Protein AF-A0A5B9W4J9-F1 (afdb_monomer_lite)

Organism: NCBI:txid406548

Secondary structure (DSSP, 8-state):
-HHHHHHHHHHHHHHHHHHHHHT-SEEEEEETTEEEEEEHHHHHHHHHHHHHHHHHHHHHHHHHHH-

Foldseek 3Di:
DVVVVVVVVVVVVVVVVVVCVVQQDWDWDDDDPDIDIDGVVCVVVVVVVVVVVVVVVVVVVVVVVVD

Structure (mmCIF, N/CA/C/O backbone):
data_AF-A0A5B9W4J9-F1
#
_entry.id   AF-A0A5B9W4J9-F1
#
loop_
_atom_site.group_PDB
_atom_site.id
_atom_site.type_symbol
_atom_site.label_atom_id
_atom_site.label_alt_id
_atom_site.label_comp_id
_atom_site.label_asym_id
_atom_site.label_entity_id
_atom_site.label_seq_id
_atom_site.pdbx_PDB_ins_code
_atom_site.Cartn_x
_atom_site.Cartn_y
_atom_site.Cartn_z
_atom_site.occupancy
_atom_site.B_iso_or_equiv
_atom_site.auth_seq_id
_atom_site.auth_comp_id
_atom_site.auth_asym_id
_a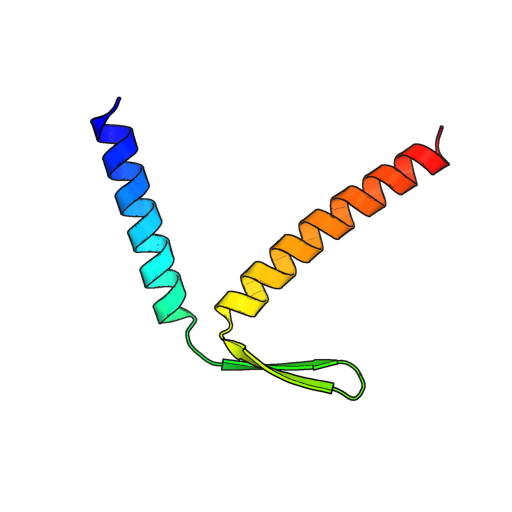tom_site.auth_atom_id
_atom_site.pdbx_PDB_model_num
ATOM 1 N N . MET A 1 1 ? 23.380 16.543 -12.264 1.00 74.94 1 MET A N 1
ATOM 2 C CA . MET A 1 1 ? 22.254 16.304 -11.327 1.00 74.94 1 MET A CA 1
ATOM 3 C C . MET A 1 1 ? 20.929 16.031 -12.037 1.00 74.94 1 MET A C 1
ATOM 5 O O . MET A 1 1 ? 20.360 14.984 -11.780 1.00 74.94 1 MET A O 1
ATOM 9 N N . LYS A 1 2 ? 20.464 16.876 -12.972 1.00 86.19 2 LYS A N 1
ATOM 10 C CA . LYS A 1 2 ? 19.202 16.655 -13.719 1.00 86.19 2 LYS A CA 1
ATOM 11 C C . LYS A 1 2 ? 19.075 15.270 -14.382 1.00 86.19 2 LYS A C 1
ATOM 13 O O . LYS A 1 2 ? 18.049 14.622 -14.233 1.00 86.19 2 LYS A O 1
ATOM 18 N N . TYR A 1 3 ? 20.132 14.792 -15.041 1.00 91.50 3 TYR A N 1
ATOM 19 C CA . TYR A 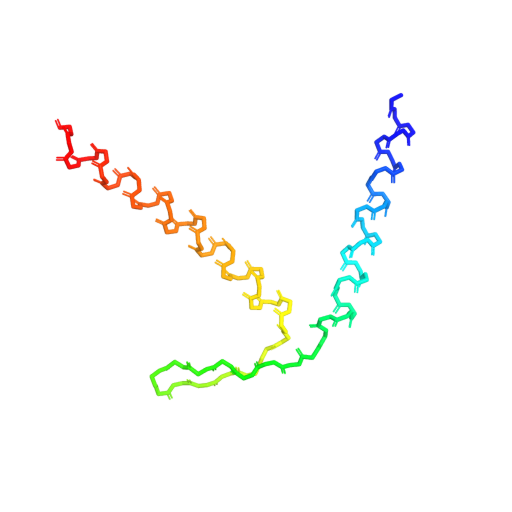1 3 ? 20.140 13.469 -15.683 1.00 91.50 3 TYR A CA 1
ATOM 20 C C . TYR A 1 3 ? 20.101 12.302 -14.686 1.00 91.50 3 TYR A C 1
ATOM 22 O O . TYR A 1 3 ? 19.456 11.29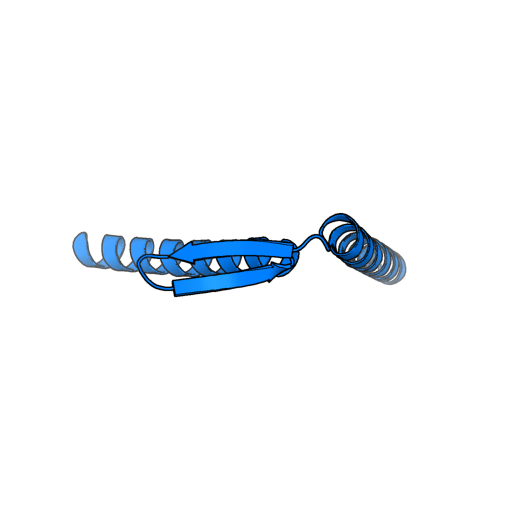7 -14.953 1.00 91.50 3 TYR A O 1
ATOM 30 N N . LEU A 1 4 ? 20.732 12.458 -13.515 1.00 95.25 4 LEU A N 1
ATOM 31 C CA . LEU A 1 4 ? 20.687 11.462 -12.441 1.00 95.25 4 LEU A CA 1
ATOM 32 C C . LEU A 1 4 ? 19.273 11.351 -11.866 1.00 95.25 4 LEU A C 1
ATOM 34 O O . LEU A 1 4 ? 18.765 10.251 -11.697 1.00 95.25 4 LEU A O 1
ATOM 38 N N . VAL A 1 5 ? 18.6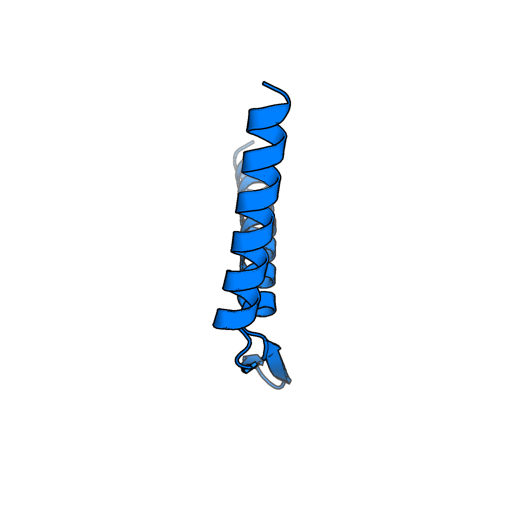26 12.495 -11.617 1.00 95.38 5 VAL A N 1
ATOM 39 C CA . VAL A 1 5 ? 17.235 12.535 -11.150 1.00 95.38 5 VAL A CA 1
ATOM 40 C C . VAL A 1 5 ? 16.316 11.876 -12.179 1.00 95.38 5 VAL A C 1
ATOM 42 O O . VAL A 1 5 ? 15.551 10.995 -11.814 1.00 95.38 5 VAL A O 1
ATOM 45 N N . GLY A 1 6 ? 16.453 12.217 -13.467 1.00 96.38 6 GLY A N 1
ATOM 46 C CA . GLY A 1 6 ? 15.665 11.593 -14.535 1.00 96.38 6 GLY A CA 1
ATOM 47 C C . GLY A 1 6 ? 15.856 10.074 -14.623 1.00 96.38 6 GLY A C 1
ATOM 48 O O . GLY A 1 6 ? 14.875 9.341 -14.724 1.00 96.38 6 GLY A O 1
ATOM 49 N N . ALA A 1 7 ? 17.099 9.594 -14.520 1.00 96.12 7 ALA A N 1
ATOM 50 C CA . ALA A 1 7 ? 17.405 8.165 -14.523 1.00 96.12 7 ALA A CA 1
ATOM 51 C C . ALA A 1 7 ? 16.812 7.436 -13.305 1.00 96.12 7 ALA A C 1
ATOM 53 O O . ALA A 1 7 ? 16.221 6.369 -13.460 1.00 96.12 7 ALA A O 1
ATOM 54 N N . LEU A 1 8 ? 16.913 8.024 -12.109 1.00 96.44 8 LEU A N 1
ATOM 55 C CA . LEU A 1 8 ? 16.323 7.466 -10.889 1.00 96.44 8 LEU A CA 1
ATOM 56 C C . LEU A 1 8 ? 14.795 7.424 -10.964 1.00 96.44 8 LEU A C 1
ATOM 58 O O . LEU A 1 8 ? 14.199 6.421 -10.580 1.00 96.44 8 LEU A O 1
ATOM 62 N N . THR A 1 9 ? 14.155 8.468 -11.495 1.00 94.94 9 THR A N 1
ATOM 63 C CA . THR A 1 9 ? 12.701 8.485 -11.699 1.00 94.94 9 THR A CA 1
ATOM 64 C C . THR A 1 9 ? 12.260 7.384 -12.660 1.00 94.94 9 THR A C 1
ATOM 66 O O . THR A 1 9 ? 11.311 6.664 -12.360 1.00 94.94 9 THR A O 1
ATOM 69 N N . LEU A 1 10 ? 12.964 7.208 -13.782 1.00 97.12 10 LEU A N 1
ATOM 70 C CA . LEU A 1 10 ? 12.698 6.128 -14.738 1.00 97.12 10 LEU A CA 1
ATOM 71 C C . LEU A 1 10 ? 12.873 4.745 -14.106 1.00 97.12 10 LEU A C 1
ATOM 73 O O . LEU A 1 10 ? 12.005 3.890 -14.265 1.00 97.12 10 LEU A O 1
ATOM 77 N N . ALA A 1 11 ? 13.958 4.536 -13.360 1.00 96.94 11 ALA A N 1
ATOM 78 C CA . ALA A 1 11 ? 14.209 3.278 -12.664 1.00 96.94 11 ALA A CA 1
ATOM 79 C C . ALA A 1 11 ? 13.110 2.966 -11.638 1.00 96.94 11 ALA A C 1
ATOM 81 O O . ALA A 1 11 ? 12.625 1.839 -11.572 1.00 96.94 11 ALA A O 1
ATOM 82 N N . LEU A 1 12 ? 12.675 3.972 -10.877 1.00 94.75 12 LEU A N 1
ATOM 83 C CA . LEU A 1 12 ? 11.609 3.825 -9.891 1.00 94.75 12 LEU A CA 1
ATOM 84 C C . LEU A 1 12 ? 10.262 3.518 -10.557 1.00 94.75 12 LEU A C 1
ATOM 86 O O . LEU A 1 12 ? 9.532 2.646 -10.094 1.00 94.75 12 LEU A O 1
ATOM 90 N N . LEU A 1 13 ? 9.955 4.177 -11.675 1.00 95.69 13 LEU A N 1
ATOM 91 C CA . LEU A 1 13 ? 8.746 3.915 -12.452 1.00 95.69 13 LEU A CA 1
ATOM 92 C C . LEU A 1 13 ? 8.737 2.487 -13.015 1.00 95.69 13 LEU A C 1
ATOM 94 O O . LEU A 1 13 ? 7.733 1.788 -12.892 1.00 95.69 13 LEU A O 1
ATOM 98 N N . LEU A 1 14 ? 9.863 2.020 -13.563 1.00 97.25 14 LEU A N 1
ATOM 99 C CA . LEU A 1 14 ? 10.012 0.634 -14.015 1.00 97.25 14 LEU A CA 1
ATOM 100 C C . LEU A 1 14 ? 9.833 -0.361 -12.866 1.00 97.25 14 LEU A C 1
ATOM 102 O O . LEU A 1 14 ? 9.145 -1.365 -13.034 1.00 97.25 14 LEU A O 1
ATOM 106 N N . LEU A 1 15 ? 10.396 -0.067 -11.693 1.00 94.56 15 LEU A N 1
ATOM 107 C CA . LEU A 1 15 ? 10.245 -0.903 -10.504 1.00 94.56 15 LEU A CA 1
ATOM 108 C C . LEU A 1 15 ? 8.771 -1.025 -10.103 1.00 94.56 15 LEU A C 1
ATOM 110 O O . LEU A 1 15 ? 8.304 -2.137 -9.873 1.00 94.56 15 LEU A O 1
ATOM 114 N N . VAL A 1 16 ? 8.020 0.080 -10.091 1.00 89.19 16 VAL A N 1
ATOM 115 C CA . VAL A 1 16 ? 6.576 0.072 -9.793 1.00 89.19 16 VAL A CA 1
ATOM 116 C C . VAL A 1 16 ? 5.798 -0.771 -10.805 1.00 89.19 16 VAL A C 1
ATOM 118 O O . VAL A 1 16 ? 4.933 -1.552 -10.408 1.00 89.19 16 VAL A O 1
ATOM 121 N N . ILE A 1 17 ? 6.115 -0.665 -12.099 1.00 92.25 17 ILE A N 1
ATOM 122 C CA . ILE A 1 17 ? 5.465 -1.471 -13.145 1.00 92.25 17 ILE A CA 1
ATOM 123 C C . ILE A 1 17 ? 5.745 -2.961 -12.932 1.00 92.25 17 ILE A C 1
ATOM 125 O O . ILE A 1 17 ? 4.813 -3.763 -12.901 1.00 92.25 17 ILE A O 1
ATOM 129 N N . VAL A 1 18 ? 7.014 -3.335 -12.752 1.00 94.62 18 VAL A N 1
ATOM 130 C CA . VAL A 1 18 ? 7.418 -4.732 -12.536 1.00 94.62 18 VAL A CA 1
ATOM 131 C C . VAL A 1 18 ? 6.778 -5.286 -11.266 1.00 94.62 18 VAL A C 1
ATOM 133 O O . VAL A 1 18 ? 6.219 -6.380 -11.291 1.00 94.62 18 VAL A O 1
ATOM 136 N N . PHE A 1 19 ? 6.797 -4.515 -10.178 1.00 88.88 19 PHE A N 1
ATOM 137 C CA . PHE A 1 19 ? 6.145 -4.871 -8.924 1.00 88.88 19 PHE A CA 1
ATOM 138 C C . PHE A 1 19 ? 4.645 -5.111 -9.117 1.00 88.88 19 PHE A C 1
ATOM 140 O O . PHE A 1 19 ? 4.121 -6.097 -8.604 1.00 88.88 19 PHE A O 1
ATOM 147 N N . SER A 1 20 ? 3.967 -4.254 -9.886 1.00 86.19 20 SER A N 1
ATOM 148 C CA . SER A 1 20 ? 2.540 -4.394 -10.178 1.00 86.19 20 SER A CA 1
ATOM 149 C C . SER A 1 20 ? 2.230 -5.680 -10.947 1.00 86.19 20 SER A C 1
ATOM 151 O O . SER A 1 20 ? 1.357 -6.444 -10.543 1.00 86.19 20 SER A O 1
ATOM 153 N N . ILE A 1 21 ? 2.999 -5.971 -12.002 1.00 90.88 21 ILE A N 1
ATOM 154 C CA . ILE A 1 21 ? 2.826 -7.182 -12.818 1.00 90.88 21 ILE A CA 1
ATOM 155 C C . ILE A 1 21 ? 3.093 -8.444 -11.987 1.00 90.88 21 ILE A C 1
ATOM 157 O O . ILE A 1 21 ? 2.301 -9.381 -12.023 1.00 90.88 21 ILE A O 1
ATOM 161 N N . GLN A 1 22 ? 4.176 -8.466 -11.203 1.00 91.56 22 GLN A N 1
ATOM 162 C CA . GLN A 1 22 ? 4.529 -9.621 -10.366 1.00 91.56 22 GLN A CA 1
ATOM 163 C C . GLN A 1 22 ? 3.535 -9.867 -9.224 1.00 91.56 22 GLN A C 1
ATOM 165 O O . GLN A 1 22 ? 3.431 -10.985 -8.728 1.00 91.56 22 GLN A O 1
ATOM 170 N N . ASN A 1 23 ? 2.798 -8.840 -8.800 1.00 87.50 23 ASN A N 1
ATOM 171 C CA . ASN A 1 23 ? 1.825 -8.923 -7.713 1.00 87.50 23 ASN A CA 1
ATOM 172 C C . ASN A 1 23 ? 0.381 -8.766 -8.209 1.00 87.50 23 ASN A C 1
ATOM 174 O O . ASN A 1 23 ? -0.500 -8.396 -7.432 1.00 87.50 23 ASN A O 1
ATOM 178 N N . HIS A 1 24 ? 0.132 -9.071 -9.484 1.00 87.31 24 HIS A N 1
ATOM 179 C CA . HIS A 1 24 ? -1.192 -8.951 -10.086 1.00 87.31 24 HIS A CA 1
ATOM 180 C C . HIS A 1 24 ? -2.174 -10.037 -9.616 1.00 87.31 24 HIS A C 1
ATOM 182 O O . HIS A 1 24 ? -3.375 -9.892 -9.839 1.00 87.31 24 HIS A O 1
ATOM 188 N N . ASP A 1 25 ? -1.711 -11.106 -8.949 1.00 92.19 25 ASP A N 1
ATOM 189 C CA . ASP A 1 25 ? -2.656 -12.105 -8.443 1.00 92.19 25 ASP A CA 1
ATOM 190 C C . ASP A 1 25 ? -3.626 -11.468 -7.446 1.00 92.19 25 ASP A C 1
ATOM 192 O O . ASP A 1 25 ? -3.256 -10.668 -6.575 1.00 92.19 25 ASP A O 1
ATOM 196 N N . THR A 1 26 ? -4.881 -11.861 -7.581 1.00 93.19 26 THR A N 1
ATOM 197 C CA . THR A 1 26 ? -5.960 -11.499 -6.677 1.00 93.19 26 THR A CA 1
ATOM 198 C C . THR A 1 26 ? -5.846 -12.268 -5.370 1.00 93.19 26 THR A C 1
ATOM 200 O O . THR A 1 26 ? -5.581 -13.470 -5.350 1.00 93.19 26 THR A O 1
ATOM 203 N N . VAL A 1 27 ? -6.068 -11.557 -4.270 1.00 93.44 27 VAL A N 1
ATOM 204 C CA . VAL A 1 27 ? -6.212 -12.119 -2.931 1.00 93.44 27 VAL A CA 1
ATOM 205 C C . VAL A 1 27 ? -7.615 -11.813 -2.419 1.00 93.44 27 VAL A C 1
ATOM 207 O O . VAL A 1 27 ? -8.085 -10.679 -2.515 1.00 93.44 27 VAL A O 1
ATOM 210 N N . SER A 1 28 ? -8.269 -12.832 -1.865 1.00 95.00 28 SER A N 1
ATOM 211 C CA . SER A 1 28 ? -9.539 -12.676 -1.162 1.00 95.00 28 SER A CA 1
ATOM 212 C C . SER A 1 28 ? -9.261 -12.174 0.250 1.00 95.00 28 SER A C 1
ATOM 214 O O . SER A 1 28 ? -8.656 -12.874 1.065 1.00 95.00 28 SER A O 1
ATOM 216 N N . VAL A 1 29 ? -9.723 -10.969 0.557 1.00 94.00 29 VAL A N 1
ATOM 217 C CA . VAL A 1 29 ? -9.684 -10.397 1.902 1.00 94.00 29 VAL A CA 1
ATOM 218 C C . VAL A 1 29 ? -11.032 -10.651 2.555 1.00 94.00 29 VAL A C 1
ATOM 220 O O . VAL A 1 29 ? -12.060 -10.263 2.012 1.00 94.00 29 VAL A O 1
ATOM 223 N N . SER A 1 30 ? -11.032 -11.291 3.722 1.00 93.81 30 SER A N 1
ATOM 224 C CA . SER A 1 30 ? -12.238 -11.524 4.517 1.00 93.81 30 SER A CA 1
ATOM 225 C C . SER A 1 30 ? -12.135 -10.793 5.851 1.00 93.81 30 SER A C 1
ATOM 227 O O . SER A 1 30 ? -11.101 -10.855 6.520 1.00 93.81 30 SER A O 1
ATOM 229 N N . LEU A 1 31 ? -13.202 -10.090 6.228 1.00 91.31 31 LEU A N 1
ATOM 230 C CA . LEU A 1 31 ? -13.322 -9.388 7.498 1.00 91.31 31 LEU A CA 1
ATOM 231 C C . LEU A 1 31 ? -14.738 -9.553 8.057 1.00 91.31 31 LEU A C 1
ATOM 233 O O . LEU A 1 31 ? -15.699 -8.994 7.527 1.00 91.31 31 LEU A O 1
ATOM 237 N N . LEU A 1 32 ? -14.846 -10.269 9.180 1.00 93.69 32 LEU A N 1
ATOM 238 C CA . LEU A 1 32 ? -16.107 -10.574 9.865 1.00 93.69 32 LEU A CA 1
ATOM 239 C C . LEU A 1 32 ? -17.137 -11.224 8.920 1.00 93.69 32 LEU A C 1
ATOM 241 O O . LEU A 1 32 ? -17.047 -12.419 8.660 1.00 93.69 32 LEU A O 1
ATOM 245 N N . PHE A 1 33 ? -18.097 -10.448 8.408 1.00 95.50 33 PHE A N 1
ATOM 246 C CA . PHE A 1 33 ? -19.177 -10.912 7.525 1.00 95.50 33 PHE A CA 1
ATOM 247 C C . PHE A 1 33 ? -19.017 -10.443 6.071 1.00 95.50 33 PHE A C 1
ATOM 249 O O . PHE A 1 33 ? -19.928 -10.619 5.266 1.00 95.50 33 PHE A O 1
ATOM 256 N N . TRP A 1 34 ? -17.890 -9.815 5.734 1.00 94.38 34 TRP A N 1
ATOM 257 C CA . TRP A 1 34 ? -17.609 -9.303 4.397 1.00 94.38 34 TRP A CA 1
ATOM 258 C C . TRP A 1 34 ? -16.383 -9.982 3.793 1.00 94.38 34 TRP A C 1
ATOM 260 O O . TRP A 1 34 ? -15.432 -10.317 4.496 1.00 94.38 34 TRP A O 1
ATOM 270 N N . SER A 1 35 ? -16.404 -10.160 2.474 1.00 93.69 35 SER A N 1
ATOM 271 C CA . SER A 1 35 ? -15.248 -10.597 1.701 1.00 93.69 35 SER A CA 1
ATOM 272 C C . SER A 1 35 ? -15.166 -9.826 0.390 1.00 93.69 35 SER A C 1
ATOM 274 O O . SER A 1 35 ? -16.191 -9.425 -0.168 1.00 93.69 35 SER A O 1
ATOM 276 N N . MET A 1 36 ? -13.943 -9.590 -0.074 1.00 94.50 36 MET A N 1
ATOM 277 C CA . MET A 1 36 ? -13.666 -8.902 -1.328 1.00 94.50 36 MET A CA 1
ATOM 278 C C . MET A 1 36 ? -12.372 -9.416 -1.943 1.00 94.50 36 MET A C 1
ATOM 280 O O . MET A 1 36 ? -11.347 -9.512 -1.268 1.00 94.50 36 MET A O 1
ATOM 284 N N . ASP A 1 37 ? -12.410 -9.656 -3.249 1.00 95.00 37 ASP A N 1
ATOM 285 C CA . ASP A 1 37 ? -11.221 -9.931 -4.042 1.00 95.00 37 ASP A CA 1
ATOM 286 C C . ASP A 1 37 ? -10.570 -8.626 -4.489 1.00 95.00 37 ASP A C 1
ATOM 288 O O . ASP A 1 37 ? -11.215 -7.732 -5.044 1.00 95.00 37 ASP A O 1
ATOM 292 N N . THR A 1 38 ? -9.268 -8.511 -4.256 1.00 91.19 38 THR A N 1
ATOM 293 C CA . THR A 1 38 ? -8.481 -7.362 -4.699 1.00 91.19 38 THR A CA 1
ATOM 294 C C . THR A 1 38 ? -7.088 -7.811 -5.134 1.00 91.19 38 THR A C 1
ATOM 296 O O . THR A 1 38 ? -6.543 -8.757 -4.562 1.00 91.19 38 THR A O 1
ATOM 299 N N . PRO A 1 39 ? -6.475 -7.179 -6.147 1.00 91.44 39 PRO A N 1
ATOM 300 C CA . PRO A 1 39 ? -5.064 -7.393 -6.447 1.00 91.44 39 PRO A CA 1
ATOM 301 C C . PRO A 1 39 ? -4.181 -7.178 -5.210 1.00 91.44 39 PRO A C 1
ATOM 303 O O . PRO A 1 39 ? -4.340 -6.185 -4.490 1.00 91.44 39 PRO A O 1
ATOM 306 N N . LYS A 1 40 ? -3.200 -8.066 -4.986 1.00 91.50 40 LYS A N 1
ATOM 307 C CA . LYS A 1 40 ? -2.268 -7.984 -3.837 1.00 91.50 40 LYS A CA 1
ATOM 308 C C . LYS A 1 40 ? -1.620 -6.605 -3.692 1.00 91.50 40 LYS A C 1
ATOM 310 O O . LYS A 1 40 ? -1.425 -6.134 -2.575 1.00 91.50 40 LYS A O 1
ATOM 315 N N . VAL A 1 41 ? -1.331 -5.933 -4.807 1.00 88.06 41 VAL A N 1
ATOM 316 C CA . VAL A 1 41 ? -0.758 -4.576 -4.832 1.00 88.06 41 VAL A CA 1
ATOM 317 C C . VAL A 1 41 ? -1.596 -3.581 -4.025 1.00 88.06 41 VAL A C 1
ATOM 319 O O . VAL A 1 41 ? -1.046 -2.832 -3.217 1.00 88.06 41 VAL A O 1
ATOM 322 N N . PHE A 1 42 ? -2.921 -3.579 -4.202 1.00 88.75 42 PHE A N 1
ATOM 323 C CA . PHE A 1 42 ? -3.797 -2.653 -3.483 1.00 88.75 42 PHE A CA 1
ATOM 324 C C . PHE A 1 42 ? -3.859 -2.973 -1.996 1.00 88.75 42 PHE A C 1
ATOM 326 O O . PHE A 1 42 ? -3.885 -2.054 -1.181 1.00 88.75 42 PHE A O 1
ATOM 333 N N . LEU A 1 43 ? -3.820 -4.257 -1.635 1.00 91.88 43 LEU A N 1
ATOM 334 C CA . LEU A 1 43 ? -3.765 -4.668 -0.238 1.00 91.88 43 LEU A CA 1
ATOM 335 C C . LEU A 1 43 ? -2.470 -4.187 0.436 1.00 91.88 43 LEU A C 1
ATOM 337 O O . LEU A 1 43 ? -2.521 -3.619 1.526 1.00 91.88 43 LEU A O 1
ATOM 341 N N . ILE A 1 44 ? -1.318 -4.353 -0.218 1.00 90.44 44 ILE A N 1
ATOM 342 C CA . ILE A 1 44 ? -0.014 -3.914 0.304 1.00 90.44 44 ILE A CA 1
ATOM 343 C C . ILE A 1 44 ? 0.019 -2.389 0.476 1.00 90.44 44 ILE A C 1
ATOM 345 O O . ILE A 1 44 ? 0.370 -1.891 1.545 1.00 90.44 44 ILE A O 1
ATOM 349 N N . LEU A 1 45 ? -0.388 -1.634 -0.548 1.00 89.50 45 LEU A N 1
ATOM 350 C CA . LEU A 1 45 ? -0.405 -0.170 -0.477 1.00 89.50 45 LEU A CA 1
ATOM 351 C C . LEU A 1 45 ? -1.418 0.341 0.554 1.00 89.50 45 LEU A C 1
ATOM 353 O O . LEU A 1 45 ? -1.101 1.230 1.343 1.00 89.50 45 LEU A O 1
ATOM 357 N N . GLY A 1 46 ? -2.620 -0.237 0.579 1.00 91.62 46 GLY A N 1
ATOM 358 C CA . GLY A 1 46 ? -3.673 0.134 1.518 1.00 91.62 46 GLY A CA 1
ATOM 359 C C . GLY A 1 46 ? -3.263 -0.111 2.967 1.00 91.62 46 GLY A C 1
ATOM 360 O O . GLY A 1 46 ? -3.377 0.786 3.799 1.00 91.62 46 GLY A O 1
ATOM 361 N N . THR A 1 47 ? -2.715 -1.289 3.270 1.00 92.62 47 THR A N 1
ATOM 362 C CA . THR A 1 47 ? -2.240 -1.621 4.624 1.00 92.62 47 THR A CA 1
ATOM 363 C C . THR A 1 47 ? -1.059 -0.758 5.058 1.00 92.62 47 THR A C 1
ATOM 365 O O . THR A 1 47 ? -1.022 -0.337 6.212 1.00 92.62 47 THR A O 1
ATOM 368 N N . TYR A 1 48 ? -0.143 -0.412 4.149 1.00 92.06 48 TYR A N 1
ATOM 369 C CA . TYR A 1 48 ? 0.945 0.526 4.437 1.00 92.06 48 TYR A CA 1
ATOM 370 C C . TYR A 1 48 ? 0.423 1.915 4.830 1.00 92.06 48 TYR A C 1
ATOM 372 O O . TYR A 1 48 ? 0.826 2.464 5.858 1.00 92.06 48 TYR A O 1
ATOM 380 N N . VAL A 1 49 ? -0.519 2.468 4.057 1.00 93.19 49 VAL A N 1
ATOM 381 C CA . VAL A 1 49 ? -1.139 3.767 4.360 1.00 93.19 49 VAL A CA 1
ATOM 382 C C . VAL A 1 49 ? -1.909 3.716 5.677 1.00 93.19 49 VAL A C 1
ATOM 384 O O . VAL A 1 49 ? -1.725 4.592 6.521 1.00 93.19 49 VAL A O 1
ATOM 387 N N . LEU A 1 50 ? -2.713 2.674 5.903 1.00 92.44 50 LEU A N 1
ATOM 388 C CA . LEU A 1 50 ? -3.423 2.482 7.171 1.00 92.44 50 LEU A CA 1
ATOM 389 C C . LEU A 1 50 ? -2.455 2.353 8.357 1.00 92.44 50 LEU A C 1
ATOM 391 O O . LEU A 1 50 ? -2.710 2.916 9.421 1.00 92.44 50 LEU A O 1
ATOM 395 N N . GLY A 1 51 ? -1.323 1.671 8.176 1.00 93.12 51 GLY A N 1
ATOM 396 C CA . GLY A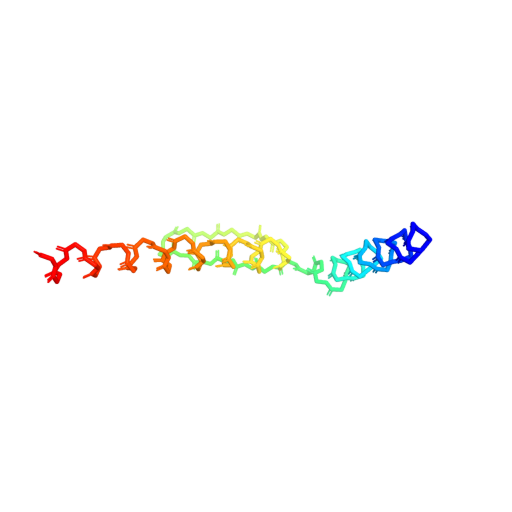 1 51 ? -0.254 1.572 9.168 1.00 93.12 51 GLY A CA 1
ATOM 397 C C . GLY A 1 51 ? 0.358 2.932 9.510 1.00 93.12 51 GLY A C 1
ATOM 398 O O . GLY A 1 51 ? 0.514 3.258 10.684 1.00 93.12 51 GLY A O 1
ATOM 399 N N . MET A 1 52 ? 0.635 3.770 8.508 1.00 92.56 52 MET A N 1
ATOM 400 C CA . MET A 1 52 ? 1.128 5.135 8.739 1.00 92.56 52 MET A CA 1
ATOM 401 C C . MET A 1 52 ? 0.102 6.003 9.475 1.00 92.56 52 MET A C 1
ATOM 403 O O . MET A 1 52 ? 0.452 6.675 10.446 1.00 92.56 52 MET A O 1
ATOM 407 N N . LEU A 1 53 ? -1.164 5.965 9.049 1.00 92.38 53 LEU A N 1
ATOM 408 C CA . LEU A 1 53 ? -2.241 6.746 9.665 1.00 92.38 53 LEU A CA 1
ATOM 409 C C . LEU A 1 53 ? -2.492 6.323 11.117 1.00 92.38 53 LEU A C 1
ATOM 411 O O . LEU A 1 53 ? -2.580 7.173 12.002 1.00 92.38 53 LEU A O 1
ATOM 415 N N . SER A 1 54 ? -2.564 5.015 11.371 1.00 91.56 54 SER A N 1
ATOM 416 C CA . SER A 1 54 ? -2.743 4.478 12.724 1.00 91.56 54 SER A CA 1
ATOM 417 C C . SER A 1 54 ? -1.534 4.767 13.612 1.00 91.56 54 SER A C 1
ATOM 419 O O . SER A 1 54 ? -1.712 5.223 14.738 1.00 91.56 54 SER A O 1
ATOM 421 N N . GLY A 1 55 ? -0.309 4.613 13.101 1.00 90.69 55 GLY A N 1
ATOM 422 C CA . GLY A 1 55 ? 0.916 4.947 13.826 1.00 90.69 55 GLY A CA 1
ATOM 423 C C . GLY A 1 55 ? 0.985 6.422 14.231 1.00 90.69 55 GLY A C 1
ATOM 424 O O . GLY A 1 55 ? 1.262 6.732 15.389 1.00 90.69 55 GLY A O 1
ATOM 425 N N . TRP A 1 56 ? 0.675 7.348 13.317 1.00 90.56 56 TRP A N 1
ATOM 426 C CA . TRP A 1 56 ? 0.615 8.778 13.639 1.00 90.56 56 TRP A CA 1
ATOM 427 C C . TRP A 1 56 ? -0.485 9.115 14.644 1.00 90.56 56 TRP A C 1
ATOM 429 O O . TRP A 1 56 ? -0.228 9.866 15.586 1.00 90.56 56 TRP A O 1
ATOM 439 N N . GLY A 1 57 ? -1.680 8.544 14.476 1.00 88.19 57 GLY A N 1
ATOM 440 C CA . GLY A 1 57 ? -2.798 8.755 15.394 1.00 88.19 57 GLY A CA 1
ATOM 441 C C . GLY A 1 57 ? -2.483 8.268 16.809 1.00 88.19 57 GLY A C 1
ATOM 442 O O . GLY A 1 57 ? -2.651 9.013 17.771 1.00 88.19 57 GLY A O 1
ATOM 443 N N . VAL A 1 58 ? -1.937 7.056 16.943 1.00 88.19 58 VAL A N 1
ATOM 444 C CA . VAL A 1 58 ? -1.542 6.489 18.242 1.00 88.19 58 VAL A CA 1
ATOM 445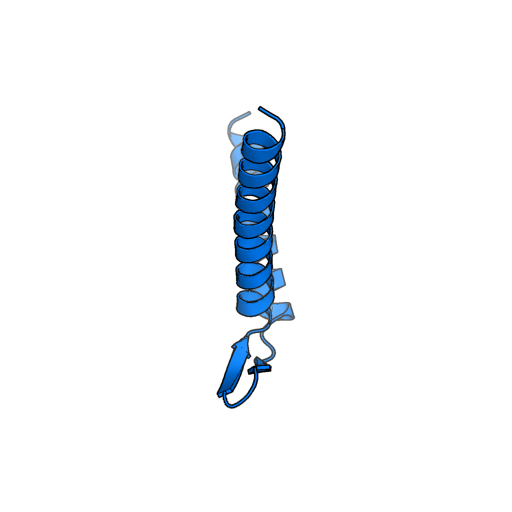 C C . VAL A 1 58 ? -0.450 7.330 18.903 1.00 88.19 58 VAL A C 1
ATOM 447 O O . VAL A 1 58 ? -0.544 7.616 20.094 1.00 88.19 58 VAL A O 1
ATOM 450 N N . LEU A 1 59 ? 0.551 7.791 18.147 1.00 87.94 59 LEU A N 1
ATOM 451 C CA . LEU A 1 59 ? 1.596 8.669 18.682 1.00 87.94 59 LEU A CA 1
ATOM 452 C C . LEU A 1 59 ? 1.043 10.017 19.163 1.00 87.94 59 LEU A C 1
ATOM 454 O O . LEU A 1 59 ? 1.508 10.533 20.177 1.00 87.94 59 LEU A O 1
ATOM 458 N N . GLN A 1 60 ? 0.070 10.600 18.460 1.00 90.12 60 GLN A N 1
ATOM 459 C CA . GLN A 1 60 ? -0.586 11.833 18.902 1.00 90.12 60 GLN A CA 1
ATOM 460 C C . GLN A 1 60 ? -1.407 11.616 20.175 1.00 90.12 60 GLN A C 1
ATOM 462 O O . GLN A 1 60 ? -1.274 12.396 21.115 1.00 90.12 60 GLN A O 1
ATOM 467 N N . LEU A 1 61 ? -2.195 10.540 20.241 1.00 89.94 61 LEU A N 1
ATOM 468 C CA . LEU A 1 61 ? -2.965 10.192 21.436 1.00 89.94 61 LEU A CA 1
ATOM 469 C C . LEU A 1 61 ? -2.053 9.924 22.640 1.00 89.94 61 LEU A C 1
ATOM 471 O O . LEU A 1 61 ? -2.316 10.424 23.729 1.00 89.94 61 LEU A O 1
ATOM 475 N N . ALA A 1 62 ? -0.946 9.206 22.441 1.00 89.69 62 ALA A N 1
ATOM 476 C CA . ALA A 1 62 ? 0.040 8.959 23.490 1.00 89.69 62 ALA A CA 1
ATOM 477 C C . ALA A 1 62 ? 0.673 10.261 24.006 1.00 89.69 62 ALA A C 1
ATOM 479 O O . ALA A 1 62 ? 0.838 10.425 25.210 1.00 89.69 62 ALA A O 1
ATOM 480 N N . LYS A 1 63 ? 0.983 11.215 23.116 1.00 90.00 63 LYS A N 1
ATOM 481 C CA . LYS A 1 63 ? 1.480 12.543 23.516 1.00 90.00 63 LYS A CA 1
ATOM 482 C C . LYS A 1 63 ? 0.450 13.324 24.333 1.00 90.00 63 LYS A C 1
ATOM 484 O O . LYS A 1 63 ? 0.829 13.939 25.320 1.00 90.00 63 LYS A O 1
ATOM 489 N N . LEU A 1 64 ? -0.825 13.285 23.941 1.00 92.25 64 LEU A N 1
ATOM 490 C CA . LEU A 1 64 ? -1.911 13.939 24.681 1.00 92.25 64 LEU A CA 1
ATOM 491 C C . LEU A 1 64 ? -2.143 13.314 26.061 1.00 92.25 64 LEU A C 1
ATOM 493 O O . LEU A 1 64 ? -2.510 14.026 26.981 1.00 92.25 64 LEU A O 1
ATOM 497 N N . ALA A 1 65 ? -1.930 12.006 26.213 1.00 89.00 65 ALA A N 1
ATOM 498 C CA . ALA A 1 65 ? -2.108 11.312 27.488 1.00 89.00 65 ALA A CA 1
ATOM 499 C C . ALA A 1 65 ? -0.975 11.563 28.503 1.00 89.00 65 ALA A C 1
ATOM 501 O O . ALA A 1 65 ? -1.152 11.286 29.686 1.00 89.00 65 ALA A O 1
ATOM 502 N N . ILE A 1 66 ? 0.195 12.020 28.039 1.00 91.19 66 ILE A N 1
ATOM 503 C CA . ILE A 1 66 ? 1.394 12.262 28.865 1.00 91.19 66 ILE A CA 1
ATOM 504 C C . ILE A 1 66 ? 1.597 13.765 29.158 1.00 91.19 66 ILE A C 1
ATOM 506 O O . ILE A 1 66 ? 2.343 14.110 30.074 1.00 91.19 66 ILE A O 1
ATOM 510 N N . SER A 1 67 ? 0.952 14.649 28.386 1.00 74.00 67 SER A N 1
ATOM 511 C CA . SER A 1 67 ? 0.908 16.103 28.615 1.00 74.00 67 SER A CA 1
ATOM 512 C C . SER A 1 67 ? -0.105 16.486 29.687 1.00 74.00 67 SER A C 1
ATOM 514 O O . SER A 1 67 ? 0.095 17.592 30.237 1.00 74.00 67 SER A O 1
#

pLDDT: mean 91.61, std 4.07, range [74.0, 97.25]

InterPro domains:
  IPR010445 Lipopolysaccharide assembly protein A domain [PF06305] (22-57)

Radius of gyration: 18.15 Å; chains: 1; bounding box: 41×29×44 Å

Sequence (67 aa):
MKYLVGALTLALLLLVIVFSIQNHDTVSVSLLFWSMDTPKVFLILGTYVLGMLSGWGVLQLAKLAIS